Protein AF-A0A2N5GKP2-F1 (afdb_monomer)

Secondary structure (DSSP, 8-state):
--EEE----HHHHHHH-TT--TTT-TT-TT-HHHHHHTTEEEE-------TTS----S----

Solvent-accessible surface area (backbone atoms only — not comparable to full-atom values): 4110 Å² total; per-residue (Å²): 127,89,40,72,46,81,72,39,59,60,58,44,52,37,68,78,37,77,85,54,43,66,70,71,37,79,87,42,81,80,15,57,57,53,34,60,76,67,53,49,74,43,78,39,71,45,90,70,78,61,88,88,57,86,70,79,82,87,78,79,83,136

Foldseek 3Di:
DAAAAAEDAQVVVCVVPVVDDLQPDPVRCVRPVNCVVVNHPYYHYDPDDDPVDDDDPPDDDD

pLDDT: mean 92.17, std 8.34, range [66.75, 98.19]

Sequence (62 aa):
MRIIDTHCDTLYRIYKNRDLIYSESVELQTNINWLQAGEVQVQFYDVFVGPEIKCNPKFQVP

Structure (mmCIF, N/CA/C/O backbone):
data_AF-A0A2N5GKP2-F1
#
_entry.id   AF-A0A2N5GKP2-F1
#
loop_
_atom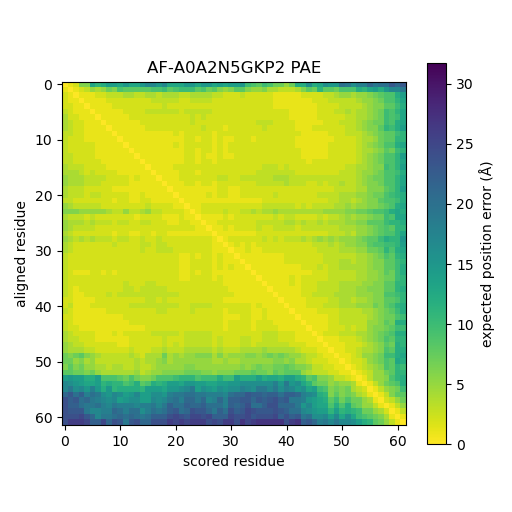_site.group_PDB
_atom_site.id
_atom_site.type_symbol
_atom_site.label_atom_id
_atom_site.label_alt_id
_atom_site.label_comp_id
_atom_site.label_asym_id
_atom_site.label_entity_id
_atom_site.label_seq_id
_atom_site.pdbx_PDB_ins_code
_atom_site.Cartn_x
_atom_site.Cartn_y
_atom_site.Cartn_z
_atom_site.occupancy
_atom_site.B_iso_or_equiv
_atom_site.auth_seq_id
_atom_site.auth_comp_id
_atom_site.auth_asym_id
_atom_site.auth_atom_id
_atom_site.pdbx_PDB_model_n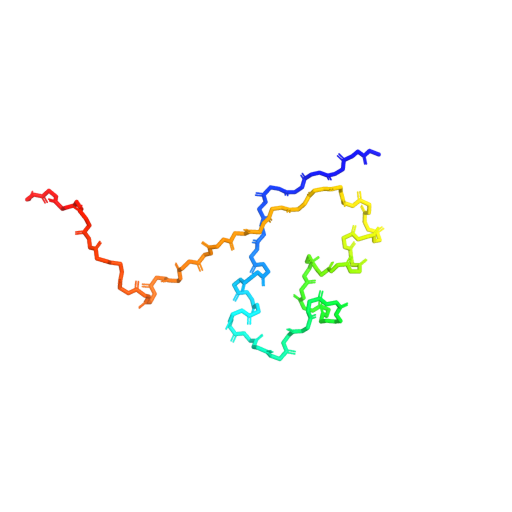um
ATOM 1 N N . MET A 1 1 ? -18.723 8.214 8.747 1.00 77.44 1 MET A N 1
ATOM 2 C CA . MET A 1 1 ? -18.917 7.943 7.299 1.00 77.44 1 MET A CA 1
ATOM 3 C C . MET A 1 1 ? -17.993 6.791 6.936 1.00 77.44 1 MET A C 1
ATOM 5 O O . MET A 1 1 ? -16.906 6.761 7.482 1.00 77.44 1 MET A O 1
ATOM 9 N N . ARG A 1 2 ? -18.409 5.826 6.107 1.00 89.62 2 ARG A N 1
ATOM 10 C CA . ARG A 1 2 ? -17.547 4.687 5.737 1.00 89.62 2 ARG A CA 1
ATOM 11 C C . ARG A 1 2 ? -16.681 5.080 4.538 1.00 89.62 2 ARG A C 1
ATOM 13 O O . ARG A 1 2 ? -17.242 5.346 3.479 1.00 89.62 2 ARG A O 1
ATOM 20 N N . ILE A 1 3 ? -15.361 5.156 4.717 1.00 96.75 3 ILE A N 1
ATOM 21 C CA . ILE A 1 3 ? -14.413 5.511 3.650 1.00 96.75 3 ILE A CA 1
ATOM 22 C C . ILE A 1 3 ? -13.929 4.227 2.975 1.00 96.75 3 ILE A C 1
ATOM 24 O O . ILE A 1 3 ? -13.464 3.301 3.642 1.00 96.75 3 ILE A O 1
ATOM 28 N N . ILE A 1 4 ? -14.063 4.183 1.651 1.00 97.62 4 ILE A N 1
ATOM 29 C CA . ILE A 1 4 ? -13.535 3.121 0.800 1.00 97.62 4 ILE A CA 1
ATOM 30 C C . ILE A 1 4 ? -12.650 3.796 -0.238 1.00 97.62 4 ILE A C 1
ATOM 32 O O . ILE A 1 4 ? -13.145 4.592 -1.034 1.00 97.62 4 ILE A O 1
ATOM 36 N N . ASP A 1 5 ? -11.363 3.476 -0.208 1.00 97.25 5 ASP A N 1
ATOM 37 C CA . ASP A 1 5 ? -10.397 3.914 -1.207 1.00 97.25 5 ASP A CA 1
ATOM 38 C C . ASP A 1 5 ? -10.095 2.742 -2.145 1.00 97.25 5 ASP A C 1
ATOM 40 O O . ASP A 1 5 ? -9.728 1.644 -1.718 1.00 97.25 5 ASP A O 1
ATOM 44 N N . THR A 1 6 ? -10.317 2.967 -3.436 1.00 97.81 6 THR A N 1
ATOM 45 C CA . THR A 1 6 ? -10.246 1.938 -4.469 1.00 97.81 6 THR A CA 1
ATOM 46 C C . THR A 1 6 ? -8.915 1.905 -5.218 1.00 97.81 6 THR A C 1
ATOM 48 O O . THR A 1 6 ? -8.799 1.083 -6.123 1.00 97.81 6 THR A O 1
ATOM 51 N N . HIS A 1 7 ? -7.935 2.760 -4.899 1.00 97.31 7 HIS A N 1
ATOM 52 C CA . HIS A 1 7 ? -6.665 2.803 -5.635 1.00 97.31 7 HIS A CA 1
ATOM 53 C C . HIS A 1 7 ? -5.524 3.428 -4.815 1.00 97.31 7 HIS A C 1
ATOM 55 O O . HIS A 1 7 ? -5.598 4.588 -4.414 1.00 97.31 7 HIS A O 1
ATOM 61 N N . CYS A 1 8 ? -4.405 2.715 -4.658 1.00 96.31 8 CYS A N 1
ATOM 62 C CA . CYS A 1 8 ? -3.172 3.281 -4.105 1.00 96.31 8 CYS A CA 1
ATOM 63 C C . CYS A 1 8 ? -1.913 2.551 -4.596 1.00 96.31 8 CYS A C 1
ATOM 65 O O . CYS A 1 8 ? -1.924 1.362 -4.914 1.00 96.31 8 CYS A O 1
ATOM 67 N N . ASP A 1 9 ? -0.781 3.258 -4.580 1.00 96.44 9 ASP A N 1
ATOM 68 C CA . ASP A 1 9 ? 0.509 2.789 -5.097 1.00 96.44 9 ASP A CA 1
ATOM 69 C C . AS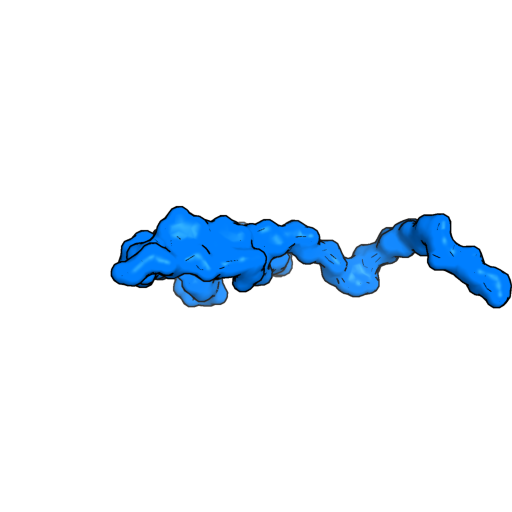P A 1 9 ? 1.473 2.277 -4.004 1.00 96.44 9 ASP A C 1
ATOM 71 O O . ASP A 1 9 ? 2.665 2.082 -4.257 1.00 96.44 9 ASP A O 1
ATOM 75 N N . THR A 1 10 ? 0.992 2.024 -2.781 1.00 96.94 10 THR A N 1
ATOM 76 C CA . THR A 1 10 ? 1.851 1.665 -1.633 1.00 96.94 10 THR A CA 1
ATOM 77 C C . THR A 1 10 ? 2.684 0.406 -1.867 1.00 96.94 10 THR A C 1
ATOM 79 O O . THR A 1 10 ? 3.859 0.373 -1.494 1.00 96.94 10 THR A O 1
ATOM 82 N N . LEU A 1 11 ? 2.137 -0.609 -2.546 1.00 96.75 11 LEU A N 1
ATOM 83 C CA . LEU A 1 11 ? 2.909 -1.808 -2.896 1.00 96.75 11 LEU A CA 1
ATOM 84 C C . LEU A 1 11 ? 4.060 -1.486 -3.854 1.00 96.75 11 LEU A C 1
ATOM 86 O O . LEU A 1 11 ? 5.159 -2.015 -3.692 1.00 96.75 11 LEU A O 1
ATOM 90 N N . TYR A 1 12 ? 3.841 -0.582 -4.811 1.00 95.94 12 TYR A N 1
ATOM 91 C CA . TYR A 1 12 ? 4.884 -0.133 -5.728 1.00 95.94 12 TYR A CA 1
ATOM 92 C C . TYR A 1 12 ? 5.972 0.674 -5.006 1.00 95.94 12 TYR A C 1
ATOM 94 O O . TYR A 1 12 ? 7.160 0.479 -5.271 1.00 95.94 12 TYR A O 1
ATOM 102 N N . ARG A 1 13 ? 5.600 1.519 -4.035 1.00 96.31 13 ARG A N 1
ATOM 103 C CA . ARG A 1 13 ? 6.561 2.268 -3.203 1.00 96.31 13 ARG A CA 1
ATOM 104 C C . ARG A 1 13 ? 7.458 1.340 -2.385 1.00 96.31 13 ARG A C 1
ATOM 106 O O . ARG A 1 13 ? 8.676 1.488 -2.437 1.00 96.31 13 ARG A O 1
ATOM 113 N N . ILE A 1 14 ? 6.877 0.346 -1.708 1.00 96.94 14 ILE A N 1
ATOM 114 C CA . ILE A 1 14 ? 7.629 -0.678 -0.958 1.00 96.94 14 ILE A CA 1
ATOM 115 C C . ILE A 1 14 ? 8.490 -1.530 -1.903 1.00 96.94 14 ILE A C 1
ATOM 117 O O . ILE A 1 14 ? 9.599 -1.931 -1.559 1.00 96.94 14 ILE A O 1
ATOM 121 N N . TYR A 1 15 ? 8.011 -1.820 -3.116 1.00 95.38 15 TYR A N 1
ATOM 122 C CA . TYR A 1 15 ? 8.810 -2.519 -4.123 1.00 95.38 15 TYR A CA 1
ATOM 123 C C . TYR A 1 15 ? 10.050 -1.712 -4.544 1.00 95.38 15 TYR A C 1
ATOM 125 O O . TYR A 1 15 ? 11.137 -2.280 -4.642 1.00 95.38 15 TYR A O 1
ATOM 133 N N . LYS A 1 16 ? 9.909 -0.397 -4.755 1.00 95.19 16 LYS A N 1
ATOM 134 C CA . LYS A 1 16 ? 11.019 0.495 -5.129 1.00 95.19 16 LYS A CA 1
ATOM 135 C C . LYS A 1 16 ? 11.993 0.768 -3.983 1.00 95.19 16 LYS A C 1
ATOM 137 O O . LYS A 1 16 ? 13.177 0.953 -4.252 1.00 95.19 16 LYS A O 1
ATOM 142 N N . ASN A 1 17 ? 11.520 0.788 -2.739 1.00 97.06 17 ASN A N 1
ATOM 143 C CA . ASN A 1 17 ? 12.353 0.947 -1.553 1.00 97.06 17 ASN A CA 1
ATOM 144 C C . ASN A 1 17 ? 11.954 -0.065 -0.468 1.00 97.06 17 ASN A C 1
ATOM 146 O O . ASN A 1 17 ? 10.942 0.101 0.213 1.00 97.06 17 ASN A O 1
ATOM 150 N N . ARG A 1 18 ? 12.785 -1.099 -0.298 1.00 96.75 18 ARG A N 1
ATOM 151 C CA . ARG A 1 18 ? 12.548 -2.209 0.639 1.00 96.75 18 ARG A CA 1
ATOM 152 C C . ARG A 1 18 ? 12.798 -1.852 2.104 1.00 96.75 18 ARG A C 1
ATOM 154 O O . ARG A 1 18 ? 12.417 -2.646 2.957 1.00 96.75 18 ARG A O 1
ATOM 161 N N . ASP A 1 19 ? 13.372 -0.683 2.379 1.00 97.81 19 ASP A N 1
ATOM 162 C CA . ASP A 1 19 ? 13.553 -0.174 3.741 1.00 97.81 19 ASP A CA 1
ATOM 163 C C . ASP A 1 19 ? 12.258 0.440 4.299 1.00 97.81 19 ASP A C 1
ATOM 165 O O . ASP A 1 19 ? 12.162 0.710 5.494 1.00 97.81 19 ASP A O 1
ATOM 169 N N . LEU A 1 20 ? 11.240 0.651 3.450 1.00 97.88 20 LEU A N 1
ATOM 170 C CA . LEU A 1 20 ? 9.939 1.141 3.893 1.00 97.88 20 LEU A CA 1
ATOM 171 C C . LEU A 1 20 ? 9.168 0.048 4.641 1.00 97.88 20 LEU A C 1
ATOM 173 O O . LEU A 1 20 ? 8.876 -1.024 4.102 1.00 97.88 20 LEU A O 1
ATOM 177 N N . ILE A 1 21 ? 8.766 0.361 5.869 1.00 97.12 21 ILE A N 1
ATOM 178 C CA . ILE A 1 21 ? 7.985 -0.510 6.741 1.00 97.12 21 ILE A CA 1
ATOM 179 C C . ILE A 1 21 ? 6.530 -0.050 6.693 1.00 97.12 21 ILE A C 1
ATOM 181 O O . ILE A 1 21 ? 6.211 1.088 7.035 1.00 97.12 21 ILE A O 1
ATOM 185 N N . TYR A 1 22 ? 5.627 -0.955 6.311 1.00 97.19 22 TYR A N 1
ATOM 186 C CA . TYR A 1 22 ? 4.204 -0.661 6.097 1.00 97.19 22 TYR A CA 1
ATOM 187 C C . TYR A 1 22 ? 3.472 -0.052 7.308 1.00 97.19 22 TYR A C 1
ATOM 189 O O . TYR A 1 22 ? 2.428 0.570 7.140 1.00 97.19 22 TYR A O 1
ATOM 197 N N . SER A 1 23 ? 3.979 -0.221 8.526 1.00 96.44 23 SER A N 1
ATOM 198 C CA . SER A 1 23 ? 3.401 0.375 9.734 1.00 96.44 23 SER A CA 1
ATOM 199 C C . SER A 1 23 ? 4.067 1.670 10.184 1.00 96.44 23 SER A C 1
ATOM 201 O O . SER A 1 23 ? 3.444 2.433 10.910 1.00 96.44 23 SER A O 1
ATOM 203 N N . GLU A 1 24 ? 5.306 1.940 9.781 1.00 93.94 24 GLU A N 1
ATOM 204 C CA . GLU A 1 24 ? 6.130 2.974 10.427 1.00 93.94 24 GLU A CA 1
ATOM 205 C C . GLU A 1 24 ? 6.562 4.075 9.468 1.00 93.94 24 GLU A C 1
ATOM 207 O O . GLU A 1 24 ? 6.679 5.232 9.870 1.00 93.94 24 GLU A O 1
ATOM 212 N N . SER A 1 25 ? 6.766 3.737 8.196 1.00 97.38 25 SER A N 1
ATOM 213 C CA . SER A 1 25 ? 7.219 4.697 7.200 1.00 97.38 25 SER A CA 1
ATOM 214 C C . SER A 1 25 ? 6.143 5.741 6.934 1.00 97.3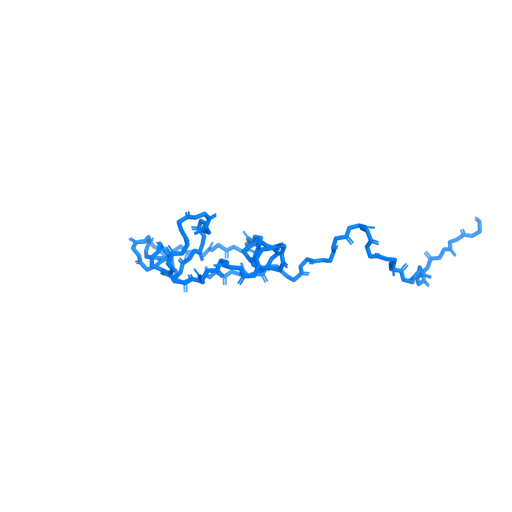8 25 SER A C 1
ATOM 216 O O . SER A 1 25 ? 5.058 5.447 6.420 1.00 97.38 25 SER A O 1
ATOM 218 N N . VAL A 1 26 ? 6.460 6.983 7.287 1.00 94.50 26 VAL A N 1
ATOM 219 C CA . VAL A 1 26 ? 5.595 8.153 7.094 1.00 94.50 26 VAL A CA 1
ATOM 220 C C . VAL A 1 26 ? 5.460 8.528 5.617 1.00 94.50 26 VAL A C 1
ATOM 222 O O . VAL A 1 26 ? 4.500 9.186 5.231 1.00 94.50 26 VAL A O 1
ATOM 225 N N . GLU A 1 27 ? 6.386 8.062 4.780 1.00 95.31 27 GLU A N 1
ATOM 226 C CA . GLU A 1 27 ? 6.379 8.206 3.326 1.00 95.31 27 GLU A CA 1
ATOM 227 C C . GLU A 1 27 ? 5.257 7.399 2.654 1.00 95.31 27 GLU A C 1
ATOM 229 O O . GLU A 1 27 ? 4.891 7.672 1.506 1.00 95.31 27 GLU A O 1
ATOM 234 N N . LEU A 1 28 ? 4.707 6.398 3.351 1.00 96.94 28 LEU A N 1
ATOM 235 C CA . LEU A 1 28 ? 3.571 5.607 2.893 1.00 96.94 28 LEU A CA 1
ATOM 236 C C . LEU A 1 28 ? 2.267 6.273 3.356 1.00 96.94 28 LEU A C 1
ATOM 238 O O . LEU A 1 28 ? 1.839 6.117 4.498 1.00 96.94 28 LEU A O 1
ATOM 242 N N . GLN A 1 29 ? 1.597 6.993 2.456 1.00 91.19 29 GLN A N 1
ATOM 243 C CA . GLN A 1 29 ? 0.344 7.695 2.776 1.00 91.19 29 GLN A CA 1
ATOM 244 C C . GLN A 1 29 ? -0.803 6.744 3.158 1.00 91.19 29 GLN A C 1
ATOM 246 O O . GLN A 1 29 ? -1.709 7.142 3.882 1.00 91.19 29 GLN A O 1
ATOM 251 N N . THR A 1 30 ? -0.743 5.482 2.721 1.00 95.62 30 THR A N 1
ATOM 252 C CA . THR A 1 30 ? -1.704 4.433 3.098 1.00 95.62 30 THR A CA 1
ATOM 253 C C . THR A 1 30 ? -1.073 3.389 4.026 1.00 95.62 30 THR A C 1
ATOM 255 O O . THR A 1 30 ? -1.352 2.196 3.895 1.00 95.62 30 THR A O 1
ATOM 258 N N . ASN A 1 31 ? -0.165 3.805 4.915 1.00 96.31 31 ASN A N 1
ATOM 259 C CA . ASN A 1 31 ? 0.341 2.935 5.979 1.00 96.31 31 ASN A CA 1
ATOM 260 C C . ASN A 1 31 ? -0.802 2.562 6.947 1.00 96.31 31 ASN A C 1
ATOM 262 O O . ASN A 1 31 ? -1.795 3.287 7.054 1.00 96.31 31 ASN A O 1
ATOM 266 N N . ILE A 1 32 ? -0.691 1.432 7.653 1.00 96.56 32 ILE A N 1
ATOM 267 C CA . ILE A 1 32 ? -1.823 0.931 8.459 1.00 96.56 32 ILE A CA 1
ATOM 268 C C . ILE A 1 32 ? -2.236 1.890 9.581 1.00 96.56 32 ILE A C 1
ATOM 270 O O . ILE A 1 32 ? -3.425 2.006 9.872 1.00 96.56 32 ILE A O 1
ATOM 274 N N . ASN A 1 33 ? -1.280 2.611 10.169 1.00 96.88 33 ASN A N 1
ATOM 275 C CA . ASN A 1 33 ? -1.545 3.545 11.258 1.00 96.88 33 ASN A CA 1
ATOM 276 C C . ASN A 1 33 ? -2.364 4.749 10.765 1.00 96.88 33 ASN A C 1
ATOM 278 O O . ASN A 1 33 ? -3.322 5.148 11.426 1.00 96.88 33 ASN A O 1
ATOM 282 N N . TRP A 1 34 ? -2.054 5.284 9.579 1.00 95.88 34 TRP A N 1
ATOM 283 C CA . TRP A 1 34 ? -2.831 6.354 8.950 1.00 95.88 34 TRP A CA 1
ATOM 284 C C . TRP A 1 34 ? -4.228 5.890 8.547 1.00 95.88 34 TRP A C 1
ATOM 286 O O . TRP A 1 34 ? -5.197 6.606 8.789 1.00 95.88 34 TRP A O 1
ATOM 296 N N . LEU A 1 35 ? -4.351 4.685 7.983 1.00 96.81 35 LEU A N 1
ATOM 297 C CA . LEU A 1 35 ? -5.649 4.130 7.587 1.00 96.81 35 LEU A CA 1
ATOM 298 C C . LEU A 1 35 ? -6.575 3.935 8.793 1.00 96.81 35 LEU A C 1
ATOM 300 O O . LEU A 1 35 ? -7.758 4.264 8.719 1.00 96.81 35 LEU A O 1
ATOM 304 N N . GLN A 1 36 ? -6.034 3.451 9.915 1.00 95.94 36 GLN A N 1
ATOM 305 C CA . GLN A 1 36 ? -6.779 3.314 11.166 1.00 95.94 36 GLN A CA 1
ATOM 306 C C . GLN A 1 36 ? -7.175 4.674 11.748 1.00 95.94 36 GLN A C 1
ATOM 308 O O . GLN A 1 36 ? -8.335 4.861 12.106 1.00 95.94 36 GLN A O 1
ATOM 313 N N . ALA A 1 37 ? -6.243 5.631 11.804 1.00 95.62 37 ALA A N 1
ATOM 314 C CA . ALA A 1 37 ? -6.518 6.980 12.298 1.00 95.62 37 ALA A CA 1
ATOM 315 C C . ALA A 1 37 ? -7.548 7.732 11.435 1.00 95.62 37 ALA A C 1
ATOM 317 O O . ALA A 1 37 ? -8.314 8.538 11.955 1.00 95.62 37 ALA A O 1
ATOM 318 N N . GLY A 1 38 ? -7.575 7.461 10.128 1.00 95.19 38 GLY A N 1
ATOM 319 C CA . GLY A 1 38 ? -8.53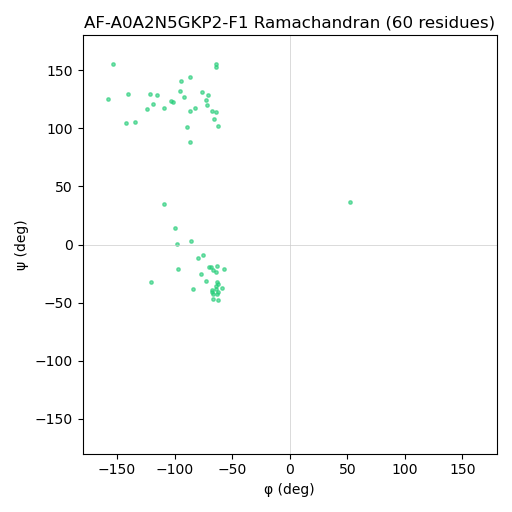9 8.015 9.178 1.00 95.19 38 GLY A CA 1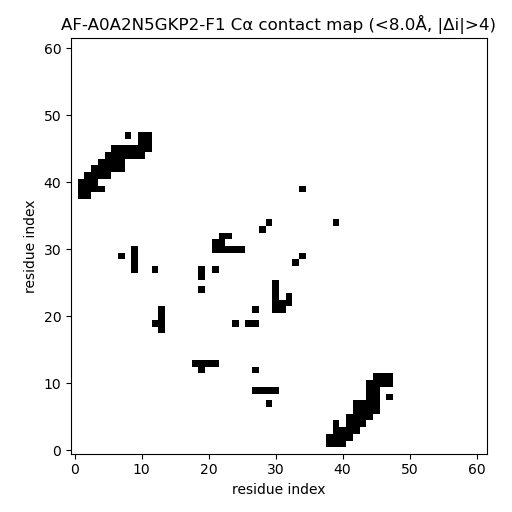
ATOM 320 C C . GLY A 1 38 ? -9.860 7.247 9.082 1.00 95.19 38 GLY A C 1
ATOM 321 O O . GLY A 1 38 ? -10.679 7.599 8.238 1.00 95.19 38 GLY A O 1
ATOM 322 N N . GLU A 1 39 ? -10.068 6.201 9.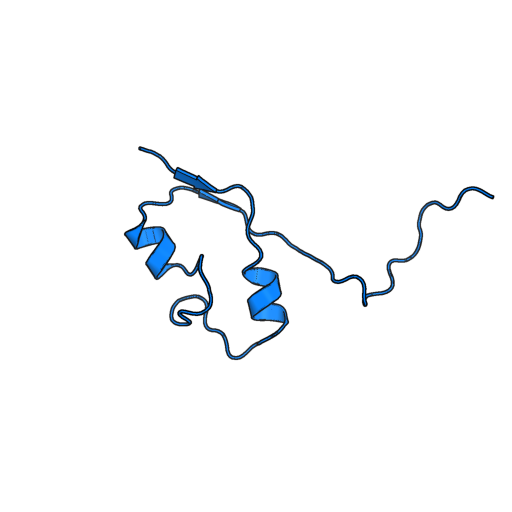891 1.00 97.06 39 GLU A N 1
ATOM 323 C CA . GLU A 1 39 ? -11.260 5.337 9.849 1.00 97.06 39 GLU A CA 1
ATOM 324 C C . GLU A 1 39 ? -11.561 4.778 8.437 1.00 97.06 39 GLU A C 1
ATOM 326 O O . GLU A 1 39 ? -12.719 4.629 8.025 1.00 97.06 39 GLU A O 1
ATOM 331 N N . VAL A 1 40 ? -10.509 4.454 7.673 1.00 97.12 40 VAL A N 1
ATOM 332 C CA . VAL A 1 40 ? -10.640 3.834 6.349 1.00 97.12 40 VAL A CA 1
ATOM 333 C C . VAL A 1 40 ? -11.089 2.389 6.521 1.00 97.12 40 VAL A C 1
ATOM 335 O O . VAL A 1 40 ? -10.413 1.576 7.147 1.00 97.12 40 VAL A O 1
ATOM 338 N N . GLN A 1 41 ? -12.248 2.052 5.955 1.00 97.69 41 GLN A N 1
ATOM 339 C CA . GLN A 1 41 ? -12.839 0.728 6.120 1.00 97.69 41 GLN A CA 1
ATOM 340 C C . GLN A 1 41 ? -12.272 -0.284 5.123 1.00 97.69 41 GLN A C 1
ATOM 342 O O . GLN A 1 41 ? -12.108 -1.457 5.458 1.00 97.69 41 GLN A O 1
ATOM 347 N N . VAL A 1 42 ? -12.020 0.148 3.886 1.00 97.50 42 VAL A N 1
ATOM 348 C CA . VAL A 1 42 ? -11.466 -0.700 2.827 1.00 97.50 42 VAL A CA 1
ATOM 349 C C . VAL A 1 42 ? -10.461 0.113 2.020 1.00 97.50 42 VAL A C 1
ATOM 351 O O . VAL A 1 42 ? -10.785 1.208 1.567 1.00 97.50 42 VAL A O 1
ATOM 354 N N . GLN A 1 43 ? -9.269 -0.449 1.827 1.00 97.94 43 GLN A N 1
ATOM 355 C CA . GLN A 1 43 ? -8.227 0.072 0.948 1.00 97.94 43 GLN A CA 1
ATOM 356 C C . GLN A 1 43 ? -7.895 -0.992 -0.095 1.00 97.94 43 GLN A C 1
ATOM 358 O O . GLN A 1 43 ? -7.619 -2.144 0.247 1.00 97.94 43 GLN A O 1
ATOM 363 N N . PHE A 1 44 ? -7.901 -0.598 -1.360 1.00 98.19 44 PHE A N 1
ATOM 364 C CA . PHE A 1 44 ? -7.416 -1.417 -2.463 1.00 98.19 44 PHE A CA 1
ATOM 365 C C . PHE A 1 44 ? -5.958 -1.053 -2.726 1.00 98.19 44 PHE A C 1
ATOM 367 O O . PHE A 1 44 ? -5.587 0.117 -2.661 1.00 98.19 44 PHE A O 1
ATOM 374 N N . TYR A 1 45 ? -5.141 -2.060 -3.014 1.00 97.62 45 TYR A N 1
ATOM 375 C CA . TYR A 1 45 ? -3.722 -1.887 -3.298 1.00 97.62 45 TYR A CA 1
ATOM 376 C C . TYR A 1 45 ? -3.435 -2.366 -4.709 1.00 97.62 45 TYR A C 1
ATOM 378 O O . TYR A 1 45 ? -3.651 -3.542 -5.018 1.00 97.62 45 TYR A O 1
ATOM 386 N N . ASP A 1 46 ? -2.915 -1.480 -5.548 1.00 96.50 46 ASP A N 1
ATOM 387 C CA . ASP A 1 46 ? -2.635 -1.832 -6.929 1.00 96.50 46 ASP A CA 1
ATOM 388 C C . ASP A 1 46 ? -1.366 -2.676 -7.035 1.00 96.50 46 ASP A C 1
ATOM 390 O O . ASP A 1 46 ? -0.299 -2.343 -6.507 1.00 96.50 46 ASP A O 1
ATOM 394 N N . VAL A 1 47 ? -1.468 -3.779 -7.777 1.00 95.81 47 VAL A N 1
ATOM 395 C CA . VAL A 1 47 ? -0.301 -4.535 -8.235 1.00 95.81 47 VAL A CA 1
ATOM 396 C C . VAL A 1 47 ? 0.159 -3.911 -9.546 1.00 95.81 47 VAL A C 1
ATOM 398 O O . VAL A 1 47 ? -0.279 -4.292 -10.631 1.00 95.81 47 VAL A O 1
ATOM 401 N N . PHE A 1 48 ? 1.028 -2.911 -9.432 1.00 94.31 48 PHE A N 1
ATOM 402 C CA . PHE A 1 48 ? 1.557 -2.177 -10.575 1.00 94.31 48 PHE A CA 1
ATOM 403 C C . PHE A 1 48 ? 2.904 -2.742 -11.043 1.00 94.31 48 PHE A C 1
ATOM 405 O O . PHE A 1 48 ? 3.827 -2.948 -10.255 1.00 94.31 48 PHE A O 1
ATOM 412 N N . VAL A 1 49 ? 3.019 -2.956 -12.354 1.00 90.50 49 VAL A N 1
ATOM 413 C CA . VAL A 1 49 ? 4.245 -3.382 -13.0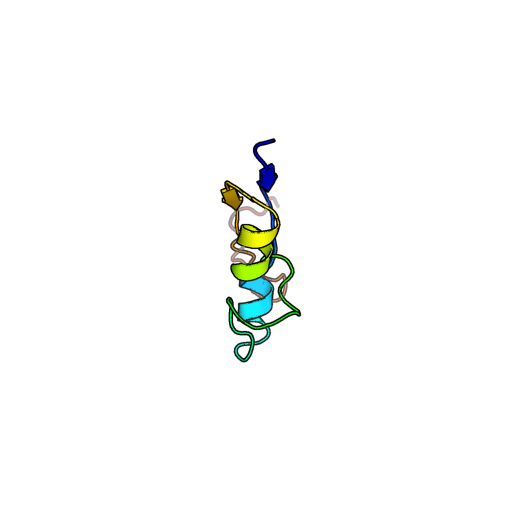38 1.00 90.50 49 VAL A CA 1
ATOM 414 C C . VAL A 1 49 ? 4.752 -2.192 -13.850 1.00 90.50 49 VAL A C 1
ATOM 41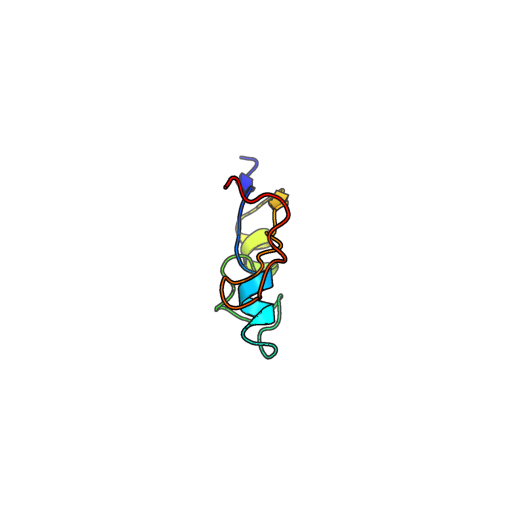6 O O . VAL A 1 49 ? 4.058 -1.715 -14.745 1.00 90.50 49 VAL A O 1
ATOM 419 N N . GLY A 1 50 ? 5.948 -1.702 -13.516 1.00 88.62 50 GLY A N 1
ATOM 420 C CA . GLY A 1 50 ? 6.532 -0.522 -14.157 1.00 88.62 50 GLY A CA 1
ATOM 421 C C . GLY A 1 50 ? 6.826 -0.722 -15.652 1.00 88.62 50 GLY A C 1
ATOM 422 O O . GLY A 1 50 ? 7.080 -1.852 -16.082 1.00 88.62 50 GLY A O 1
ATOM 423 N N . PRO A 1 51 ? 6.821 0.358 -16.458 1.00 88.62 51 PRO A N 1
ATOM 424 C CA . PRO A 1 51 ? 7.033 0.296 -17.909 1.00 88.62 51 PRO A CA 1
ATOM 425 C C . PRO A 1 51 ? 8.422 -0.226 -18.314 1.00 88.62 51 PRO A C 1
ATOM 427 O O . PRO A 1 51 ? 8.616 -0.648 -19.452 1.00 88.62 51 PRO A O 1
ATOM 430 N N . GLU A 1 52 ? 9.393 -0.212 -17.401 1.00 88.44 52 GLU A N 1
ATOM 431 C CA . GLU A 1 52 ? 10.720 -0.796 -17.594 1.00 88.44 52 GLU A CA 1
ATOM 432 C C . GLU A 1 52 ? 10.697 -2.329 -17.720 1.00 88.44 52 GLU A C 1
ATOM 434 O O . GLU A 1 52 ? 11.620 -2.925 -18.281 1.00 88.44 52 GLU A O 1
ATOM 439 N N . ILE A 1 53 ? 9.644 -2.982 -17.219 1.00 87.00 53 ILE A N 1
ATOM 440 C CA . ILE A 1 53 ? 9.477 -4.428 -17.319 1.00 87.00 53 ILE A CA 1
ATOM 441 C C . ILE A 1 53 ? 8.893 -4.743 -18.696 1.00 87.00 53 ILE A C 1
ATOM 443 O O . ILE A 1 53 ? 7.775 -4.353 -19.027 1.00 87.00 53 ILE A O 1
ATOM 447 N N . LYS A 1 54 ? 9.652 -5.485 -19.511 1.00 82.94 54 LYS A N 1
ATOM 448 C CA . LYS A 1 54 ? 9.193 -5.933 -20.831 1.00 82.94 54 LYS A CA 1
ATOM 449 C C . LYS A 1 54 ? 7.980 -6.850 -20.676 1.00 82.94 54 LYS A C 1
ATOM 451 O O . LYS A 1 54 ? 8.118 -8.035 -20.379 1.00 82.94 54 LYS A O 1
ATOM 456 N N . CYS A 1 55 ? 6.794 -6.316 -20.935 1.00 77.06 55 CYS A N 1
ATOM 457 C CA . CYS A 1 55 ? 5.608 -7.131 -21.143 1.00 77.06 55 CYS A CA 1
ATOM 458 C C . CYS A 1 55 ? 5.734 -7.840 -22.490 1.00 77.06 55 CYS A C 1
ATOM 460 O O . CYS A 1 55 ? 5.998 -7.199 -23.506 1.00 77.06 55 CYS A O 1
ATOM 462 N N . ASN A 1 56 ? 5.545 -9.160 -22.508 1.00 76.12 56 ASN A N 1
ATOM 463 C CA . ASN A 1 56 ? 5.449 -9.895 -23.762 1.00 76.12 56 ASN A CA 1
ATOM 464 C C . ASN A 1 56 ? 4.196 -9.397 -24.511 1.00 76.12 56 ASN A C 1
ATOM 466 O O . ASN A 1 56 ? 3.091 -9.566 -23.976 1.00 76.12 56 ASN A O 1
ATOM 470 N N . PRO A 1 57 ? 4.326 -8.739 -25.679 1.00 71.31 57 PRO A N 1
ATOM 471 C CA . PRO A 1 57 ? 3.172 -8.216 -26.394 1.00 71.31 57 PRO A CA 1
ATOM 472 C C . PRO A 1 57 ? 2.300 -9.385 -26.863 1.00 71.31 57 PRO A C 1
ATOM 474 O O . PRO A 1 57 ? 2.669 -10.135 -27.760 1.00 71.31 57 PRO A O 1
ATOM 477 N N . LYS A 1 58 ? 1.134 -9.561 -26.229 1.00 74.25 58 LYS A N 1
ATOM 478 C CA . LYS A 1 58 ? 0.210 -10.664 -26.546 1.00 74.25 58 LYS A CA 1
ATOM 479 C C . LYS A 1 58 ? -0.596 -10.424 -27.823 1.00 74.25 58 LYS A C 1
ATOM 481 O O . LYS A 1 58 ? -1.025 -11.386 -28.448 1.00 74.25 58 LYS A O 1
ATOM 486 N N . PHE A 1 59 ? -0.796 -9.162 -28.204 1.00 74.88 59 PHE A N 1
ATOM 487 C CA . PHE A 1 59 ? -1.598 -8.778 -29.361 1.00 74.88 59 PHE A CA 1
ATOM 488 C C . PHE A 1 59 ? -0.938 -7.587 -30.061 1.00 74.88 59 PHE A C 1
ATOM 490 O O . PHE A 1 59 ? -0.981 -6.465 -29.563 1.00 74.88 59 PHE A O 1
ATOM 497 N N . GLN A 1 60 ? -0.298 -7.846 -31.198 1.00 75.25 60 GLN A N 1
ATOM 498 C CA . GLN A 1 60 ? 0.113 -6.825 -32.161 1.00 75.25 60 GLN A CA 1
ATOM 499 C C . GLN A 1 60 ? -0.682 -7.073 -33.443 1.00 75.25 60 GLN A C 1
ATOM 501 O O . GLN A 1 60 ? -0.750 -8.209 -33.911 1.00 75.25 60 GLN A O 1
ATOM 506 N N . VAL A 1 61 ? -1.325 -6.030 -33.967 1.00 68.94 61 VAL A N 1
ATOM 507 C CA . VAL A 1 61 ? -1.889 -6.033 -35.325 1.00 68.94 61 VAL A CA 1
ATOM 508 C C . VAL A 1 61 ? -0.788 -5.598 -36.305 1.00 68.94 61 VAL A C 1
ATOM 510 O O . VAL A 1 61 ? 0.037 -4.776 -35.899 1.00 68.94 61 VAL A O 1
ATOM 513 N N . PRO A 1 62 ? -0.738 -6.164 -37.529 1.00 66.75 62 PRO A N 1
ATOM 514 C CA . PRO A 1 62 ? 0.261 -5.817 -38.544 1.00 66.75 62 PRO A CA 1
ATOM 515 C C . PRO A 1 62 ? 0.245 -4.341 -38.946 1.00 66.75 62 PRO A C 1
ATOM 517 O O . PRO A 1 62 ? -0.859 -3.747 -38.957 1.00 66.75 62 PRO A O 1
#

Mean predicted aligned error: 5.04 Å

Nearest PDB structures (foldseek):
  3inn-assembly1_B  TM=3.977E-01  e=5.054E+00  Brucella melitensis
  1xpj-assembly1_D  TM=3.283E-01  e=9.533E+00  Vibrio cholerae

Organism: NCBI:txid1403243

Radius of gyration: 15.6 Å; Cα contacts (8 Å, |Δi|>4): 66; chains: 1; bounding box: 32×19×51 Å